Protein AF-A0A813K5H7-F1 (afdb_monomer_lite)

Sequence (173 aa):
MMQEFDLGEDEVRGIFEKYDASQDGFIDKLEYMHLMCPEGYKLPEKNRFGREVFGTILSTHVDRFANELKAEEHLFSQKLSSAQPTPMPSFMLPEVENDMWLAWNKLFESLDDDKDELISQDELRHSGLLSFELCDHLVSLIDPDNPQSFSRDAFLEALLHANNCQWKGFVIW

Structure (mmCIF, N/CA/C/O backbone):
data_AF-A0A813K5H7-F1
#
_entry.id   AF-A0A813K5H7-F1
#
loop_
_atom_site.group_PDB
_atom_site.id
_atom_site.type_symbol
_atom_site.label_atom_id
_atom_site.label_alt_id
_atom_site.label_comp_id
_atom_site.label_asym_id
_atom_site.label_entity_id
_atom_site.label_seq_id
_atom_site.pdbx_PDB_ins_code
_atom_site.Cartn_x
_atom_site.Cartn_y
_atom_site.Cartn_z
_atom_site.occupancy
_atom_site.B_iso_or_equiv
_atom_site.auth_seq_id
_atom_site.auth_comp_id
_atom_site.auth_asym_id
_atom_site.auth_atom_id
_atom_site.pdbx_PDB_model_num
ATOM 1 N N . MET A 1 1 ? -46.326 18.207 3.590 1.00 54.00 1 MET A N 1
ATOM 2 C CA . MET A 1 1 ? -45.868 18.984 4.757 1.00 54.00 1 MET A CA 1
ATOM 3 C C . MET A 1 1 ? -44.372 18.727 4.849 1.00 54.00 1 MET A C 1
ATOM 5 O O . MET A 1 1 ? -43.999 17.633 5.243 1.00 54.00 1 MET A O 1
ATOM 9 N N . MET A 1 2 ? -43.538 19.623 4.312 1.00 56.06 2 MET A N 1
ATOM 10 C CA . MET A 1 2 ? -42.088 19.550 4.525 1.00 56.06 2 MET A CA 1
ATOM 11 C C . MET A 1 2 ? -41.834 20.140 5.907 1.00 56.06 2 MET A C 1
ATOM 13 O O . MET A 1 2 ? -42.263 21.258 6.175 1.00 56.06 2 MET A O 1
ATOM 17 N N . GLN A 1 3 ? -41.261 19.342 6.796 1.00 62.56 3 GLN A N 1
ATOM 18 C CA . GLN A 1 3 ? -40.857 19.782 8.122 1.00 62.56 3 GLN A CA 1
ATOM 19 C C . GLN A 1 3 ? -39.568 20.590 7.926 1.00 62.56 3 GLN A C 1
ATOM 21 O O . GLN A 1 3 ? -38.583 20.032 7.443 1.00 62.56 3 GLN A O 1
ATOM 26 N N . GLU A 1 4 ? -39.595 21.898 8.190 1.00 65.25 4 GLU A N 1
ATOM 27 C CA . GLU A 1 4 ? -38.373 22.709 8.219 1.00 65.25 4 GLU A CA 1
ATOM 28 C C . GLU A 1 4 ? -37.480 22.174 9.341 1.00 65.25 4 GLU A C 1
ATOM 30 O O . GLU A 1 4 ? -37.864 22.158 10.511 1.00 65.25 4 GLU A O 1
ATOM 35 N N . PHE A 1 5 ? -36.322 21.647 8.951 1.00 69.06 5 PHE A N 1
ATOM 36 C CA . PHE A 1 5 ? -35.278 21.201 9.861 1.00 69.06 5 PHE A CA 1
ATOM 37 C C . PHE A 1 5 ? -34.471 22.443 10.254 1.00 69.06 5 PHE A C 1
ATOM 39 O O . PHE A 1 5 ? -33.550 22.837 9.544 1.00 69.06 5 PHE A O 1
ATOM 46 N N . ASP A 1 6 ? -34.878 23.104 11.336 1.00 79.56 6 ASP A N 1
ATOM 47 C CA . ASP A 1 6 ? -34.151 24.241 11.903 1.00 79.56 6 ASP A CA 1
ATOM 48 C C . ASP A 1 6 ? -33.063 23.695 12.841 1.00 79.56 6 ASP A C 1
ATOM 50 O O . ASP A 1 6 ? -33.325 23.351 13.995 1.00 79.56 6 ASP A O 1
ATOM 54 N N . LEU A 1 7 ? -31.862 23.489 12.296 1.00 77.31 7 LEU A N 1
ATOM 55 C CA . LEU A 1 7 ? -30.683 23.099 13.071 1.00 77.31 7 LEU A CA 1
ATOM 56 C C . LEU A 1 7 ? -30.110 24.351 13.737 1.00 77.31 7 LEU A C 1
ATOM 58 O O . LEU A 1 7 ? -29.853 25.349 13.065 1.00 77.31 7 LEU A O 1
ATOM 62 N N . GLY A 1 8 ? -29.889 24.300 15.051 1.00 88.88 8 GLY A N 1
ATOM 63 C CA . GLY A 1 8 ? -29.296 25.424 15.777 1.00 88.88 8 GLY A CA 1
ATOM 64 C C . GLY A 1 8 ? -27.880 25.734 15.278 1.00 88.88 8 GLY A C 1
ATOM 65 O O . GLY A 1 8 ? -27.131 24.824 14.923 1.00 88.88 8 GLY A O 1
ATOM 66 N N . GLU A 1 9 ? -27.481 27.011 15.291 1.00 87.69 9 GLU A N 1
ATOM 67 C CA . GLU A 1 9 ? -26.151 27.455 14.826 1.00 87.69 9 GLU A CA 1
ATOM 68 C C . GLU A 1 9 ? -24.993 26.682 15.486 1.00 87.69 9 GLU A C 1
ATOM 70 O O . GLU A 1 9 ? -23.984 26.387 14.844 1.00 87.69 9 GLU A O 1
ATOM 75 N N . ASP A 1 10 ? -25.157 26.294 16.752 1.00 88.88 10 ASP A N 1
ATOM 76 C CA . ASP A 1 10 ? -24.164 25.519 17.496 1.00 88.88 10 ASP A CA 1
ATOM 77 C C . ASP A 1 10 ? -24.011 24.076 16.974 1.00 88.88 10 ASP A C 1
ATOM 79 O O . ASP A 1 10 ? -22.898 23.549 16.958 1.00 88.88 10 ASP A O 1
ATOM 83 N N . GLU A 1 11 ? -25.092 23.442 16.503 1.00 87.94 11 GLU A N 1
ATOM 84 C CA . GLU A 1 11 ? -25.036 22.103 15.894 1.00 87.94 11 GLU A CA 1
ATOM 85 C C . GLU A 1 11 ? -24.374 22.149 14.522 1.00 87.94 11 GLU A C 1
ATOM 87 O O . GLU A 1 11 ? -23.531 21.304 14.215 1.00 87.94 11 GLU A O 1
ATOM 92 N N . VAL A 1 12 ? -24.707 23.159 13.713 1.00 87.00 12 VAL A N 1
ATOM 93 C CA . VAL A 1 12 ? -24.081 23.360 12.400 1.00 87.00 12 VAL A CA 1
ATOM 94 C C . VAL A 1 12 ? -22.577 23.558 12.562 1.00 87.00 12 VAL A C 1
ATOM 96 O O . VAL A 1 12 ? -21.800 22.922 11.850 1.00 87.00 12 VAL A O 1
ATOM 99 N N . ARG A 1 13 ? -22.153 24.366 13.543 1.00 90.06 13 ARG A N 1
ATOM 100 C CA . ARG A 1 13 ? -20.732 24.566 13.854 1.00 90.06 13 ARG A CA 1
ATOM 101 C C . ARG A 1 13 ? -20.057 23.275 14.320 1.00 90.06 13 ARG A C 1
ATOM 103 O O . ARG A 1 13 ? -18.980 22.962 13.829 1.00 90.06 13 ARG A O 1
ATOM 110 N N . GLY A 1 14 ? -20.698 22.496 15.193 1.00 90.31 14 GLY A N 1
ATOM 111 C CA . GLY A 1 14 ? -20.148 21.220 15.664 1.00 90.31 14 GLY A CA 1
ATOM 112 C C . GLY A 1 14 ? -20.001 20.167 14.559 1.00 90.31 14 GLY A C 1
ATOM 113 O O . GLY A 1 14 ? -19.053 19.384 14.572 1.00 90.31 14 GLY A O 1
ATOM 114 N N . ILE A 1 15 ? -20.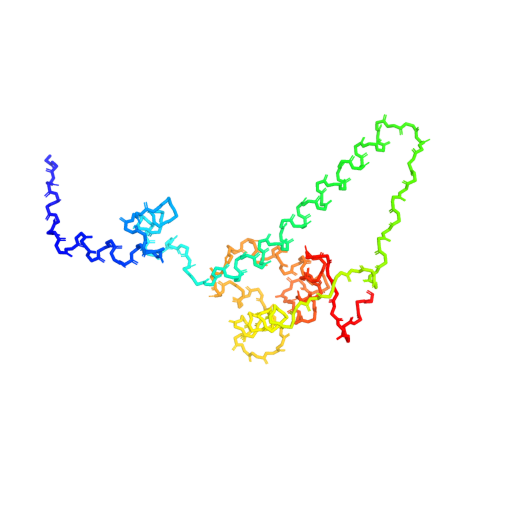909 20.153 13.577 1.00 87.50 15 ILE A N 1
ATOM 115 C CA . ILE A 1 15 ? -20.763 19.324 12.374 1.00 87.50 15 ILE A CA 1
ATOM 116 C C . ILE A 1 15 ? -19.578 19.828 11.546 1.00 87.50 15 ILE A C 1
ATOM 118 O O . ILE A 1 15 ? -18.733 19.031 11.156 1.00 87.50 15 ILE A O 1
ATOM 122 N N . PHE A 1 16 ? -19.478 21.134 11.315 1.00 90.44 16 PHE A N 1
ATOM 123 C CA . PHE A 1 16 ? -18.401 21.705 10.509 1.00 90.44 16 PHE A CA 1
ATOM 124 C C . PHE A 1 16 ? -17.015 21.402 11.096 1.00 90.44 16 PHE A C 1
ATOM 126 O O . PHE A 1 16 ? -16.171 20.839 10.410 1.00 90.44 16 PHE A O 1
ATOM 133 N N . GLU A 1 17 ? -16.820 21.654 12.394 1.00 90.38 17 GLU A N 1
ATOM 134 C CA . GLU A 1 17 ? -15.563 21.376 13.110 1.00 90.38 17 GLU A CA 1
ATOM 135 C C . GLU A 1 17 ? -15.177 19.891 13.098 1.00 90.38 17 GLU A C 1
ATOM 137 O O . GLU A 1 17 ? -14.000 19.549 13.198 1.00 90.38 17 GLU A O 1
ATOM 142 N N . LYS A 1 18 ? -16.163 18.994 12.998 1.00 87.69 18 LYS A N 1
ATOM 143 C CA . LYS A 1 18 ? -15.928 17.550 12.972 1.00 87.69 18 LYS A CA 1
ATOM 144 C C . LYS A 1 18 ? -15.467 17.046 11.605 1.00 87.69 18 LYS A C 1
ATOM 146 O O . LYS A 1 18 ? -14.735 16.062 11.566 1.00 87.69 18 LYS A O 1
ATOM 151 N N . TYR A 1 19 ? -15.947 17.645 10.517 1.00 86.25 19 TYR A N 1
ATOM 152 C CA . TYR A 1 19 ? -15.742 17.124 9.161 1.00 86.25 19 TYR A CA 1
ATOM 153 C C . TYR A 1 19 ? -14.795 17.968 8.300 1.00 86.25 19 TYR A C 1
ATOM 155 O O . TYR A 1 19 ? -14.342 17.454 7.283 1.00 86.25 19 TYR A O 1
ATOM 163 N N . ASP A 1 20 ? -14.459 19.197 8.706 1.00 88.50 20 ASP A N 1
ATOM 164 C CA . ASP A 1 20 ? -13.358 19.985 8.129 1.00 88.50 20 ASP A CA 1
ATOM 165 C C . ASP A 1 20 ? -12.012 19.430 8.632 1.00 88.50 20 ASP A C 1
ATOM 167 O O . ASP A 1 20 ? -11.396 19.922 9.583 1.00 88.50 20 ASP A O 1
ATOM 171 N N . ALA A 1 21 ? -11.590 18.321 8.025 1.00 83.31 21 ALA A N 1
ATOM 172 C CA . ALA A 1 21 ? -10.351 17.629 8.356 1.00 83.31 21 ALA A CA 1
ATOM 173 C C . ALA A 1 21 ? -9.122 18.452 7.948 1.00 83.31 21 ALA A C 1
ATOM 175 O O . ALA A 1 21 ? -8.055 18.312 8.553 1.00 83.31 21 ALA A O 1
ATOM 176 N N . SER A 1 22 ? -9.266 19.294 6.924 1.00 85.12 22 SER A N 1
ATOM 177 C CA . SER A 1 22 ? -8.214 20.188 6.445 1.00 85.12 22 SER A CA 1
ATOM 178 C C . SER A 1 22 ? -8.026 21.444 7.311 1.00 85.12 22 SER A C 1
ATOM 180 O O . SER A 1 22 ? -6.939 22.028 7.300 1.00 85.12 22 SER A O 1
ATOM 182 N N . GLN A 1 23 ? -9.037 21.804 8.108 1.00 89.44 23 GLN A N 1
ATOM 183 C CA . GLN A 1 23 ? -9.123 23.023 8.918 1.00 89.44 23 GLN A CA 1
ATOM 184 C C . GLN A 1 23 ? -9.014 24.311 8.089 1.00 89.44 23 GLN A C 1
ATOM 186 O O . GLN A 1 23 ? -8.478 25.319 8.564 1.00 89.44 23 GLN A O 1
ATOM 191 N N . ASP A 1 24 ? -9.486 24.287 6.843 1.00 92.06 24 ASP A N 1
ATOM 192 C CA . ASP A 1 24 ? -9.436 25.441 5.942 1.00 92.06 24 ASP A CA 1
ATOM 193 C C . ASP A 1 24 ? -10.688 26.335 6.029 1.00 92.06 24 ASP A C 1
ATOM 195 O O . ASP A 1 24 ? -10.724 27.423 5.441 1.00 92.06 24 ASP A O 1
ATOM 199 N N . GLY A 1 25 ? -11.681 25.929 6.828 1.00 92.19 25 GLY A N 1
ATOM 200 C CA . GLY A 1 25 ? -12.947 26.630 7.005 1.00 92.19 25 GLY A CA 1
ATOM 201 C C . GLY A 1 25 ? -13.970 26.339 5.906 1.00 92.19 25 GLY A C 1
ATOM 202 O O . GLY A 1 25 ? -15.012 27.001 5.861 1.00 92.19 25 GLY A O 1
ATOM 203 N N . PHE A 1 26 ? -13.710 25.366 5.036 1.00 93.12 26 PHE A N 1
ATOM 204 C CA . PHE A 1 26 ? -14.614 24.874 4.007 1.00 93.12 26 PHE A CA 1
ATOM 205 C C . PHE A 1 26 ? -14.789 23.355 4.140 1.00 93.12 26 PHE A C 1
ATOM 207 O O . PHE A 1 26 ? -14.002 22.674 4.774 1.00 93.12 26 PHE A O 1
ATOM 214 N N . ILE A 1 27 ? -15.880 22.828 3.573 1.00 89.75 27 ILE A N 1
ATOM 215 C CA . ILE A 1 27 ? -16.063 21.380 3.415 1.00 89.75 27 ILE A CA 1
ATOM 216 C C . ILE A 1 27 ? -15.812 21.069 1.947 1.00 89.75 27 ILE A C 1
ATOM 218 O O . ILE A 1 27 ? -16.602 21.459 1.075 1.00 89.75 27 ILE A O 1
ATOM 222 N N . ASP A 1 28 ? -14.709 20.388 1.665 1.00 89.81 28 ASP A N 1
ATOM 223 C CA . ASP A 1 28 ? -14.364 19.959 0.322 1.00 89.81 28 ASP A CA 1
ATOM 224 C C . ASP A 1 28 ? -15.242 18.783 -0.154 1.00 89.81 28 ASP A C 1
ATOM 226 O O . ASP A 1 28 ? -16.130 18.275 0.537 1.00 89.81 28 ASP A O 1
ATOM 230 N N . LYS A 1 29 ? -15.034 18.340 -1.398 1.00 85.06 29 LYS A N 1
ATOM 231 C CA . LYS A 1 29 ? -15.834 17.253 -1.983 1.00 85.06 29 LYS A CA 1
ATOM 232 C C . LYS A 1 29 ? -15.700 15.938 -1.201 1.00 85.06 29 LYS A C 1
ATOM 234 O O . LYS A 1 29 ? -16.672 15.188 -1.127 1.00 85.06 29 LYS A O 1
ATOM 239 N N . LEU A 1 30 ? -14.514 15.626 -0.688 1.00 79.25 30 LEU A N 1
ATOM 240 C CA . LEU A 1 30 ? -14.237 14.388 0.035 1.00 79.25 30 LEU A CA 1
ATOM 241 C C . LEU A 1 30 ? -14.866 14.436 1.433 1.00 79.25 30 LEU A C 1
ATOM 243 O O . LEU A 1 30 ? -15.559 13.498 1.829 1.00 79.25 30 LEU A O 1
ATOM 247 N N . GLU A 1 31 ? -14.697 15.554 2.132 1.00 87.00 31 GLU A N 1
ATOM 248 C CA . GLU A 1 31 ? -15.289 15.828 3.442 1.00 87.00 31 GLU A CA 1
ATOM 249 C C . GLU A 1 31 ? -16.820 15.817 3.365 1.00 87.00 31 GLU A C 1
ATOM 251 O O . GLU A 1 31 ? -17.488 15.194 4.191 1.00 87.00 31 GLU A O 1
ATOM 256 N N . TYR A 1 32 ? -17.393 16.387 2.300 1.00 87.94 32 TYR A N 1
ATOM 257 C CA . TYR A 1 32 ? -18.827 16.312 2.028 1.00 87.94 32 TYR A CA 1
ATOM 258 C C . TYR A 1 32 ? -19.296 14.870 1.808 1.00 87.94 32 TYR A C 1
ATOM 260 O O . TYR A 1 32 ? -20.348 14.470 2.311 1.00 87.94 32 TYR A O 1
ATOM 268 N N . MET A 1 33 ? -18.525 14.058 1.078 1.00 82.38 33 MET A N 1
ATOM 269 C CA . MET A 1 33 ? -18.859 12.644 0.906 1.00 82.38 33 MET A CA 1
ATOM 270 C C . MET A 1 33 ? -18.834 11.897 2.242 1.00 82.38 33 MET A C 1
ATOM 272 O O . MET A 1 33 ? -19.735 11.099 2.483 1.00 82.38 33 MET A O 1
ATOM 276 N N . HIS A 1 34 ? -17.883 12.179 3.134 1.00 81.50 34 HIS A N 1
ATOM 277 C CA . HIS A 1 34 ? -17.863 11.606 4.485 1.00 81.50 34 HIS A CA 1
ATOM 278 C C . HIS A 1 34 ? -19.022 12.091 5.362 1.00 81.50 34 HIS A C 1
ATOM 280 O O . HIS A 1 34 ? -19.592 11.291 6.109 1.00 81.50 34 HIS A O 1
ATOM 286 N N . LEU A 1 35 ? -19.401 13.365 5.245 1.00 87.06 35 LEU A N 1
ATOM 287 C CA . LEU A 1 35 ? -20.538 13.950 5.950 1.00 87.06 35 LEU A CA 1
ATOM 288 C C . LEU A 1 35 ? -21.858 13.279 5.545 1.00 87.06 35 LEU A C 1
ATOM 290 O O . LEU A 1 35 ? -22.683 12.963 6.401 1.00 87.06 35 LEU A O 1
ATOM 294 N N . MET A 1 36 ? -22.048 13.046 4.246 1.00 88.56 36 MET A N 1
ATOM 295 C CA . MET A 1 36 ? -23.289 12.495 3.693 1.00 88.56 36 MET A CA 1
ATOM 296 C C . MET A 1 36 ? -23.353 10.965 3.738 1.00 88.56 36 MET A C 1
ATOM 298 O O . MET A 1 36 ? -24.432 10.400 3.545 1.00 88.56 36 MET A O 1
ATOM 302 N N . CYS A 1 37 ? -22.230 10.278 3.974 1.00 82.69 37 CYS A N 1
ATOM 303 C CA . CYS A 1 37 ? -22.221 8.822 4.022 1.00 82.69 37 CYS A CA 1
ATOM 304 C C . CYS A 1 37 ? -22.777 8.322 5.368 1.00 82.69 37 CYS A C 1
ATOM 306 O O . CYS A 1 37 ? -22.249 8.691 6.423 1.00 82.69 37 CYS A O 1
ATOM 308 N N . PRO A 1 38 ? -23.811 7.459 5.378 1.00 82.81 38 PRO A N 1
ATOM 309 C CA . PRO A 1 38 ? -24.308 6.856 6.612 1.00 82.81 38 PRO A CA 1
ATOM 310 C C . PRO A 1 38 ? -23.204 6.064 7.325 1.00 82.81 38 PRO A C 1
ATOM 312 O O . PRO A 1 38 ? -22.310 5.535 6.672 1.00 82.81 38 PRO A O 1
ATOM 315 N N . GLU A 1 39 ? -23.279 5.919 8.652 1.00 71.38 39 GLU A N 1
ATOM 316 C CA . GLU A 1 39 ? -22.199 5.313 9.458 1.00 71.38 39 GLU A CA 1
ATOM 317 C C . GLU A 1 39 ? -21.775 3.900 9.012 1.00 71.38 39 GLU A C 1
ATOM 319 O O . GLU A 1 39 ? -20.617 3.545 9.184 1.00 71.38 39 GLU A O 1
ATOM 324 N N . GLY A 1 40 ? -22.658 3.126 8.369 1.00 66.25 40 GLY A N 1
ATOM 325 C CA . GLY A 1 40 ? -22.329 1.807 7.803 1.00 66.25 40 GLY A CA 1
ATOM 326 C C . GLY A 1 40 ? -21.669 1.818 6.416 1.00 66.25 40 GLY A C 1
ATOM 327 O O . GLY A 1 40 ? -21.280 0.765 5.926 1.00 66.25 40 GLY A O 1
ATOM 328 N N . TYR A 1 41 ? -21.565 2.983 5.775 1.00 70.38 41 TYR A N 1
ATOM 329 C CA . TYR A 1 41 ? -20.984 3.168 4.438 1.00 70.38 41 TYR A CA 1
ATOM 330 C C . TYR A 1 41 ? -19.825 4.170 4.437 1.00 70.38 41 TYR A C 1
ATOM 332 O O . TYR A 1 41 ? -19.235 4.436 3.387 1.00 70.38 41 TYR A O 1
ATOM 340 N N . LYS A 1 42 ? -19.500 4.761 5.594 1.00 68.31 42 LYS A N 1
ATOM 341 C CA . LYS A 1 42 ? -18.363 5.670 5.714 1.00 68.31 42 LYS A CA 1
ATOM 342 C C . LYS A 1 42 ? -17.088 4.926 5.359 1.00 68.31 42 LYS A C 1
ATOM 344 O O . LYS A 1 42 ? -16.769 3.894 5.945 1.00 68.31 42 LYS A O 1
ATOM 349 N N . LEU A 1 43 ? -16.351 5.490 4.408 1.00 65.12 43 LEU A N 1
ATOM 350 C CA . LEU A 1 43 ? -14.989 5.064 4.152 1.00 65.12 43 LEU A CA 1
ATOM 351 C C . LEU A 1 43 ? -14.189 5.306 5.441 1.00 65.12 43 LEU A C 1
ATOM 353 O O . LEU A 1 43 ? -14.268 6.405 5.991 1.00 65.12 43 LEU A O 1
ATOM 357 N N . PRO A 1 44 ? -13.438 4.318 5.948 1.00 65.31 44 PRO A N 1
ATOM 358 C CA . PRO A 1 44 ? -12.662 4.499 7.166 1.00 65.31 44 PRO A CA 1
ATOM 359 C C . PRO A 1 44 ? -11.688 5.668 6.986 1.00 65.31 44 PRO A C 1
ATOM 361 O O . PRO A 1 44 ? -10.863 5.644 6.078 1.00 65.31 44 PRO A O 1
ATOM 364 N N . GLU A 1 45 ? -11.762 6.689 7.845 1.00 65.56 45 GLU A N 1
ATOM 365 C CA . GLU A 1 45 ? -10.842 7.850 7.849 1.00 65.56 45 GLU A CA 1
ATOM 366 C C . GLU A 1 45 ? -9.383 7.465 8.147 1.00 65.56 45 GLU A C 1
ATOM 368 O O . GLU A 1 45 ? -8.477 8.298 8.173 1.00 65.56 45 GLU A O 1
ATOM 373 N N . LYS A 1 46 ? -9.138 6.186 8.416 1.00 61.81 46 LYS A N 1
ATOM 374 C CA . LYS A 1 46 ? -7.890 5.713 8.974 1.00 61.81 46 LYS A CA 1
ATOM 375 C C . LYS A 1 46 ? -6.856 5.556 7.866 1.00 61.81 46 LYS A C 1
ATOM 377 O O . LYS A 1 46 ? -7.008 4.762 6.949 1.00 61.81 46 LYS A O 1
ATOM 382 N N . ASN A 1 47 ? -5.782 6.324 8.026 1.00 75.12 47 ASN A N 1
ATOM 383 C CA . ASN A 1 47 ? -4.495 6.174 7.361 1.00 75.12 47 ASN A CA 1
ATOM 384 C C . ASN A 1 47 ? -4.457 6.572 5.870 1.00 75.12 47 ASN A C 1
ATOM 386 O O . ASN A 1 47 ? -4.294 5.740 4.975 1.00 75.12 47 ASN A O 1
ATOM 390 N N . ARG A 1 48 ? -4.520 7.891 5.617 1.00 84.81 48 ARG A N 1
ATOM 391 C CA . ARG A 1 48 ? -4.220 8.500 4.306 1.00 84.81 48 ARG A CA 1
ATOM 392 C C . ARG A 1 48 ? -2.921 7.953 3.705 1.00 84.81 48 ARG A C 1
ATOM 394 O O . ARG A 1 48 ? -2.906 7.604 2.532 1.00 84.81 48 ARG A O 1
ATOM 401 N N . PHE A 1 49 ? -1.875 7.830 4.522 1.00 90.88 49 PHE A N 1
ATOM 402 C CA . PHE A 1 49 ? -0.589 7.286 4.092 1.00 90.88 49 PHE A CA 1
ATOM 403 C C . PHE A 1 49 ? -0.720 5.840 3.598 1.00 90.88 49 PHE A C 1
ATOM 405 O O . PHE A 1 49 ? -0.281 5.536 2.497 1.00 90.88 49 PHE A O 1
ATOM 412 N N . GLY A 1 50 ? -1.409 4.971 4.343 1.00 91.75 50 GLY A N 1
ATOM 413 C CA . GLY A 1 50 ? -1.692 3.599 3.909 1.00 91.75 50 GLY A CA 1
ATOM 414 C C . GLY A 1 50 ? -2.384 3.539 2.545 1.00 91.75 50 GLY A C 1
ATOM 415 O O . GLY A 1 50 ? -1.977 2.774 1.673 1.00 91.75 50 GLY A O 1
ATOM 416 N N . ARG A 1 51 ? -3.375 4.406 2.310 1.00 89.94 51 ARG A N 1
ATOM 417 C CA . ARG A 1 51 ? -4.050 4.495 1.004 1.00 89.94 51 ARG A CA 1
ATOM 418 C C . ARG A 1 51 ? -3.139 4.986 -0.114 1.00 89.94 51 ARG A C 1
ATOM 420 O O . ARG A 1 51 ? -3.236 4.476 -1.223 1.00 89.94 51 ARG A O 1
ATOM 427 N N . GLU A 1 52 ? -2.274 5.958 0.155 1.00 92.00 52 GLU A N 1
ATOM 428 C CA . GLU A 1 52 ? -1.295 6.447 -0.823 1.00 92.00 52 GLU A CA 1
ATOM 429 C C . GLU A 1 52 ? -0.289 5.345 -1.192 1.00 92.00 52 GLU A C 1
ATOM 431 O O . GLU A 1 52 ? -0.014 5.126 -2.373 1.00 92.00 52 GLU A O 1
ATOM 436 N N . VAL A 1 53 ? 0.189 4.588 -0.201 1.00 94.75 53 VAL A N 1
ATOM 437 C CA . VAL A 1 53 ? 1.104 3.452 -0.379 1.00 94.75 53 VAL A CA 1
ATOM 438 C C . VAL A 1 53 ? 0.474 2.369 -1.262 1.00 94.75 53 VAL A C 1
ATOM 440 O O . VAL A 1 53 ? 1.027 2.031 -2.310 1.00 94.75 53 VAL A O 1
ATOM 443 N N . PHE A 1 54 ? -0.719 1.877 -0.914 1.00 94.81 54 PHE A N 1
ATOM 444 C CA . PHE A 1 54 ? -1.411 0.869 -1.727 1.00 94.81 54 PHE A CA 1
ATOM 445 C C . PHE A 1 54 ? -1.861 1.409 -3.086 1.00 94.81 54 PHE A C 1
ATOM 447 O O . PHE A 1 54 ? -1.788 0.703 -4.092 1.00 94.81 54 PHE A O 1
ATOM 454 N N . GLY A 1 55 ? -2.271 2.676 -3.146 1.00 93.81 55 GLY A N 1
ATOM 455 C CA . GLY A 1 55 ? -2.614 3.356 -4.390 1.00 93.81 55 GLY A CA 1
ATOM 456 C C . GLY A 1 55 ? -1.435 3.424 -5.359 1.00 93.81 55 GLY A C 1
ATOM 457 O O . GLY A 1 55 ? -1.630 3.255 -6.562 1.00 93.81 55 GLY A O 1
ATOM 458 N N . THR A 1 56 ? -0.216 3.599 -4.845 1.00 95.12 56 THR A N 1
ATOM 459 C CA . THR A 1 56 ? 1.012 3.609 -5.652 1.00 95.12 56 THR A CA 1
ATOM 460 C C . THR A 1 56 ? 1.282 2.229 -6.248 1.00 95.12 56 THR A C 1
ATOM 462 O O . THR A 1 56 ? 1.489 2.126 -7.454 1.00 95.12 56 THR A O 1
ATOM 465 N N . ILE A 1 57 ? 1.180 1.157 -5.450 1.00 94.88 57 ILE A N 1
ATOM 466 C CA . ILE A 1 57 ? 1.322 -0.228 -5.940 1.00 94.88 57 ILE A CA 1
ATOM 467 C C . ILE A 1 57 ? 0.303 -0.520 -7.051 1.00 94.88 57 ILE A C 1
ATOM 469 O O . ILE A 1 57 ? 0.672 -0.975 -8.136 1.00 94.88 57 ILE A O 1
ATOM 473 N N . LEU A 1 58 ? -0.977 -0.225 -6.803 1.00 94.38 58 LEU A N 1
ATOM 474 C CA . LEU A 1 58 ? -2.053 -0.493 -7.758 1.00 94.38 58 LEU A CA 1
ATOM 475 C C . LEU A 1 58 ? -1.893 0.317 -9.048 1.00 94.38 58 LEU A C 1
ATOM 477 O O . LEU A 1 58 ? -2.063 -0.232 -10.134 1.00 94.38 58 LEU A O 1
ATOM 481 N N . SER A 1 59 ? -1.539 1.600 -8.946 1.00 93.50 59 SER A N 1
ATOM 482 C CA . SER A 1 59 ? -1.349 2.463 -10.119 1.00 93.50 59 SER A CA 1
ATOM 483 C C . SER A 1 59 ? -0.193 1.966 -10.981 1.00 93.50 59 SER A C 1
ATOM 485 O O . SER A 1 59 ? -0.365 1.792 -12.185 1.00 93.50 59 SER A O 1
ATOM 487 N N . THR A 1 60 ? 0.943 1.627 -10.363 1.00 93.69 60 THR A N 1
ATOM 488 C CA . THR A 1 60 ? 2.090 1.064 -11.086 1.00 93.69 60 THR A CA 1
ATOM 489 C C . THR A 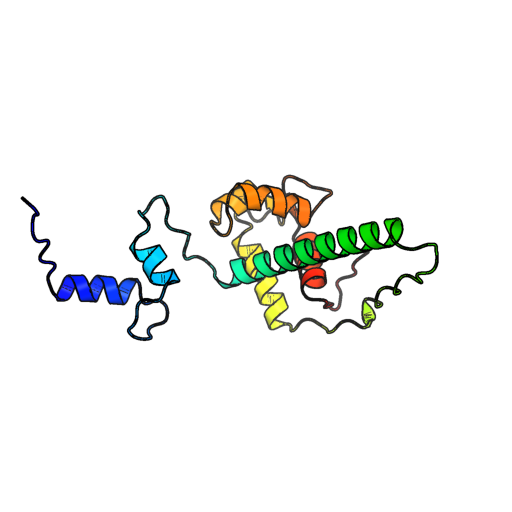1 60 ? 1.736 -0.265 -11.755 1.00 93.69 60 THR A C 1
ATOM 491 O O . THR A 1 60 ? 2.155 -0.517 -12.887 1.00 93.69 60 THR A O 1
ATOM 494 N N . HIS A 1 61 ? 0.925 -1.106 -11.109 1.00 92.00 61 HIS A N 1
ATOM 495 C CA . HIS A 1 61 ? 0.466 -2.353 -11.716 1.00 92.00 61 HIS A CA 1
ATOM 496 C C . HIS A 1 61 ? -0.444 -2.125 -12.930 1.00 92.00 61 HIS A C 1
ATOM 498 O O . HIS A 1 61 ? -0.253 -2.752 -13.974 1.00 92.00 61 HIS A O 1
ATOM 504 N N . VAL A 1 62 ? -1.409 -1.210 -12.816 1.00 92.44 62 VAL A N 1
ATOM 505 C CA . VAL A 1 62 ? -2.308 -0.838 -13.918 1.00 92.44 62 VAL A CA 1
ATOM 506 C C . VAL A 1 62 ? -1.517 -0.261 -15.090 1.00 92.44 62 VAL A C 1
ATOM 508 O O . VAL A 1 62 ? -1.758 -0.651 -16.233 1.00 92.44 62 VAL A O 1
ATOM 511 N N . ASP A 1 63 ? -0.542 0.606 -14.821 1.00 91.56 63 ASP A N 1
ATOM 512 C CA . ASP A 1 63 ? 0.325 1.177 -15.851 1.00 91.56 63 ASP A CA 1
ATOM 513 C C . ASP A 1 63 ? 1.163 0.101 -16.548 1.00 91.56 63 ASP A C 1
ATOM 515 O O . ASP A 1 63 ? 1.274 0.103 -17.777 1.00 91.56 63 ASP A O 1
ATOM 519 N N . ARG A 1 64 ? 1.715 -0.858 -15.791 1.00 89.06 64 ARG A N 1
ATOM 520 C CA . ARG A 1 64 ? 2.449 -2.001 -16.351 1.00 89.06 64 ARG A CA 1
ATOM 521 C C . ARG A 1 64 ? 1.559 -2.815 -17.285 1.00 89.06 64 ARG A C 1
ATOM 523 O O . ARG A 1 64 ? 1.921 -3.007 -18.443 1.00 89.06 64 ARG A O 1
ATOM 530 N N . PHE A 1 65 ? 0.376 -3.208 -16.821 1.00 89.56 65 PHE A N 1
ATOM 531 C CA . PHE A 1 65 ? -0.565 -3.999 -17.611 1.00 89.56 65 PHE A CA 1
ATOM 532 C C . PHE A 1 65 ? -1.036 -3.253 -18.870 1.00 89.56 65 PHE A C 1
ATOM 534 O O . PHE A 1 65 ? -1.095 -3.814 -19.964 1.00 89.56 65 PHE A O 1
ATOM 541 N N . ALA A 1 66 ? -1.309 -1.951 -18.752 1.00 90.69 66 ALA A N 1
ATOM 542 C CA . ALA A 1 66 ? -1.666 -1.112 -19.890 1.00 90.69 66 ALA A CA 1
ATOM 543 C C . ALA A 1 66 ? -0.529 -1.014 -20.921 1.00 90.69 66 ALA A C 1
ATOM 545 O O . ALA A 1 66 ? -0.787 -0.967 -22.125 1.00 90.69 66 ALA A O 1
ATOM 546 N N . ASN A 1 67 ? 0.727 -0.973 -20.472 1.00 88.38 67 ASN A N 1
ATOM 547 C CA . ASN A 1 67 ? 1.892 -0.946 -21.355 1.00 88.38 67 ASN A CA 1
ATOM 548 C C . ASN A 1 67 ? 2.148 -2.301 -22.028 1.00 88.38 67 ASN A C 1
ATOM 550 O O . ASN A 1 67 ? 2.501 -2.320 -23.206 1.00 88.38 67 ASN A O 1
ATOM 554 N N . GLU A 1 68 ? 1.928 -3.413 -21.326 1.00 88.50 68 GLU A N 1
ATOM 555 C CA . GLU A 1 68 ? 2.002 -4.769 -21.887 1.00 88.50 68 GLU A CA 1
ATOM 556 C C . GLU A 1 68 ? 0.981 -4.962 -23.012 1.00 88.50 68 GLU A C 1
ATOM 558 O O . GLU A 1 68 ? 1.358 -5.333 -24.123 1.00 88.50 68 GLU A O 1
ATOM 563 N N . LEU A 1 69 ? -0.283 -4.592 -22.781 1.00 88.88 69 LEU A N 1
ATOM 564 C CA . LEU A 1 69 ? -1.327 -4.653 -23.809 1.00 88.88 69 LEU A CA 1
ATOM 565 C C . LEU A 1 69 ? -0.977 -3.813 -25.043 1.00 88.88 69 LEU A C 1
ATOM 567 O O . LEU A 1 69 ? -1.095 -4.286 -26.173 1.00 88.88 69 LEU A O 1
ATOM 571 N N . LYS A 1 70 ? -0.482 -2.583 -24.848 1.00 89.44 70 LYS A N 1
ATOM 572 C CA . LYS A 1 70 ? -0.016 -1.739 -25.961 1.00 89.44 70 LYS A CA 1
ATOM 573 C C . LYS A 1 70 ? 1.133 -2.395 -26.724 1.00 89.44 70 LYS A C 1
ATOM 575 O O . LYS A 1 70 ? 1.177 -2.322 -27.952 1.00 89.44 70 LYS A O 1
ATOM 580 N N . ALA A 1 71 ? 2.076 -3.025 -26.023 1.00 84.44 71 ALA A N 1
ATOM 581 C CA . ALA A 1 71 ? 3.190 -3.719 -26.657 1.00 84.44 71 ALA A CA 1
ATOM 582 C C . ALA A 1 71 ? 2.704 -4.906 -27.505 1.00 84.44 71 ALA A C 1
ATOM 584 O O . ALA A 1 71 ? 3.171 -5.072 -28.634 1.00 84.44 71 ALA A O 1
ATOM 585 N N . GLU A 1 72 ? 1.733 -5.681 -27.017 1.00 85.50 72 GLU A N 1
ATOM 586 C CA . GLU A 1 72 ? 1.098 -6.757 -27.785 1.00 85.50 72 GLU A CA 1
ATOM 587 C C . GLU A 1 72 ? 0.374 -6.231 -29.030 1.00 85.50 72 GLU A C 1
ATOM 589 O O . GLU A 1 72 ? 0.602 -6.734 -30.132 1.00 85.50 72 GLU A O 1
ATOM 594 N N . GLU A 1 73 ? -0.425 -5.168 -28.911 1.00 85.62 73 GLU A N 1
ATOM 595 C CA . GLU A 1 73 ? -1.095 -4.532 -30.056 1.00 85.62 73 GLU A CA 1
ATOM 596 C C . GLU A 1 73 ? -0.098 -4.078 -31.137 1.00 85.62 73 GLU A C 1
ATOM 598 O O . GLU A 1 73 ? -0.341 -4.236 -32.343 1.00 85.62 73 GLU A O 1
ATOM 603 N N . HIS A 1 74 ? 1.061 -3.558 -30.720 1.00 78.81 74 HIS A N 1
ATOM 604 C CA . HIS A 1 74 ? 2.143 -3.187 -31.626 1.00 78.81 74 HIS A CA 1
ATOM 605 C C . HIS A 1 74 ? 2.776 -4.399 -32.325 1.00 78.81 74 HIS A C 1
ATOM 607 O O . HIS A 1 74 ? 3.074 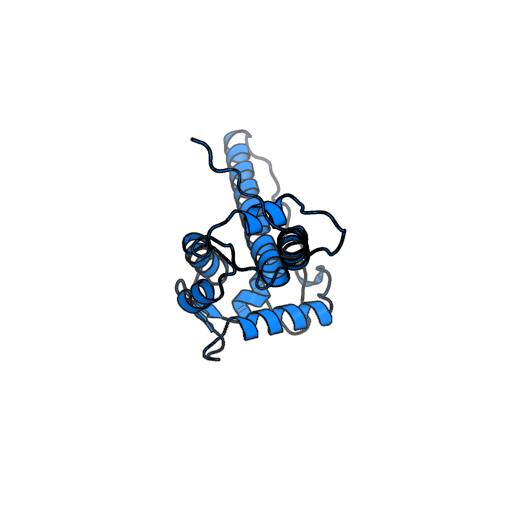-4.305 -33.519 1.00 78.81 74 HIS A O 1
ATOM 613 N N . LEU A 1 75 ? 2.925 -5.542 -31.643 1.00 79.62 75 LEU A N 1
ATOM 614 C CA . LEU A 1 75 ? 3.407 -6.791 -32.253 1.00 79.62 75 LEU A CA 1
ATOM 615 C C . LEU A 1 75 ? 2.452 -7.309 -33.336 1.00 79.62 75 LEU A C 1
ATOM 617 O O . LEU A 1 75 ? 2.906 -7.800 -34.370 1.00 79.62 75 LEU A O 1
ATOM 621 N N . PHE A 1 76 ? 1.140 -7.154 -33.141 1.00 80.12 76 PHE A N 1
ATOM 622 C CA . PHE A 1 76 ? 0.144 -7.512 -34.155 1.00 80.12 76 PHE A CA 1
ATOM 623 C C . PHE A 1 76 ? 0.097 -6.521 -35.329 1.00 80.12 76 PHE A C 1
ATOM 625 O O . PHE A 1 76 ? -0.239 -6.913 -36.449 1.00 80.12 76 PHE A O 1
ATOM 632 N N . SER A 1 77 ? 0.465 -5.256 -35.106 1.00 78.56 77 SER A N 1
ATOM 633 C CA . SER A 1 77 ? 0.366 -4.186 -36.110 1.00 78.56 77 SER A CA 1
ATOM 634 C C . SER A 1 77 ? 1.641 -3.962 -36.938 1.00 78.56 77 SER A C 1
ATOM 636 O O . SER A 1 77 ? 1.559 -3.429 -38.048 1.00 78.56 77 SER A O 1
ATOM 638 N N . GLN A 1 78 ? 2.824 -4.354 -36.451 1.00 65.31 78 GLN A N 1
ATOM 639 C CA . GLN A 1 78 ? 4.109 -4.045 -37.093 1.00 65.31 78 GLN A CA 1
ATOM 640 C C . GLN A 1 78 ? 4.935 -5.300 -37.418 1.00 65.31 78 GLN A C 1
ATOM 642 O O . GLN A 1 78 ? 5.305 -6.086 -36.552 1.00 65.31 78 GLN A O 1
ATOM 647 N N . LYS A 1 79 ? 5.303 -5.458 -38.700 1.00 61.88 79 LYS A N 1
ATOM 648 C CA . LYS A 1 79 ? 6.286 -6.456 -39.149 1.00 61.88 79 LYS A CA 1
ATOM 649 C C . LYS A 1 79 ? 7.660 -6.155 -38.532 1.00 61.88 79 LYS A C 1
ATOM 651 O O . LYS A 1 79 ? 8.341 -5.249 -38.998 1.00 61.88 79 LYS A O 1
ATOM 656 N N . LEU A 1 80 ? 8.040 -6.953 -37.531 1.00 59.38 80 LEU A N 1
ATOM 657 C CA . LEU A 1 80 ? 9.407 -7.313 -37.118 1.00 59.38 80 LEU A CA 1
ATOM 658 C C . LEU A 1 80 ? 10.456 -6.196 -37.235 1.00 59.38 80 LEU A C 1
ATOM 660 O O . LEU A 1 80 ? 11.231 -6.176 -38.187 1.00 59.38 80 LEU A O 1
ATOM 664 N N . SER A 1 81 ? 10.532 -5.332 -36.223 1.00 62.75 81 SER A N 1
ATOM 665 C CA . SER A 1 81 ? 11.812 -4.890 -35.651 1.00 62.75 81 SER A CA 1
ATOM 666 C C . SER A 1 81 ? 11.545 -4.003 -34.434 1.00 62.75 81 SER A C 1
ATOM 668 O O . SER A 1 81 ? 11.364 -2.797 -34.575 1.00 62.75 81 SER A O 1
ATOM 670 N N . SER A 1 82 ? 11.564 -4.569 -33.230 1.00 56.91 82 SER A N 1
ATOM 671 C CA . SER A 1 82 ? 11.692 -3.772 -32.009 1.00 56.91 82 SER A CA 1
ATOM 672 C C . SER A 1 82 ? 12.700 -4.428 -31.073 1.00 56.91 82 SER A C 1
ATOM 674 O O . SER A 1 82 ? 12.507 -5.531 -30.567 1.00 56.91 82 SER A O 1
ATOM 676 N N . ALA A 1 83 ? 13.824 -3.738 -30.883 1.00 64.62 83 ALA A N 1
ATOM 677 C CA . ALA A 1 83 ? 14.715 -4.005 -29.770 1.00 64.62 83 ALA A CA 1
ATOM 678 C C . ALA A 1 83 ? 13.949 -3.652 -28.491 1.00 64.62 83 ALA A C 1
ATOM 680 O O . ALA A 1 83 ? 13.528 -2.507 -28.319 1.00 64.62 83 ALA A O 1
ATOM 681 N N . GLN A 1 84 ? 13.718 -4.644 -27.634 1.00 64.81 84 GLN A N 1
ATOM 682 C CA . GLN A 1 84 ? 13.135 -4.416 -26.318 1.00 64.81 84 GLN A CA 1
ATOM 683 C C . GLN A 1 84 ? 14.096 -3.525 -25.512 1.00 64.81 84 GLN A C 1
ATOM 685 O O . GLN A 1 84 ? 15.302 -3.803 -25.505 1.00 64.81 84 GLN A O 1
ATOM 690 N N . PRO A 1 85 ? 13.615 -2.446 -24.869 1.00 69.94 85 PRO A N 1
ATOM 691 C CA . PRO A 1 85 ? 14.445 -1.665 -23.966 1.00 69.94 85 PRO A CA 1
ATOM 692 C C . PRO A 1 85 ? 14.966 -2.587 -22.862 1.00 69.94 85 PRO A C 1
ATOM 694 O O . PRO A 1 85 ? 14.197 -3.278 -22.198 1.00 69.94 85 PRO A O 1
ATOM 697 N N . THR A 1 86 ? 16.286 -2.635 -22.695 1.00 78.31 86 THR A N 1
ATOM 698 C CA . THR A 1 86 ? 16.898 -3.399 -21.608 1.00 78.31 86 THR A CA 1
ATOM 699 C C . THR A 1 86 ? 16.480 -2.779 -20.274 1.00 78.31 86 THR A C 1
ATOM 701 O O . THR A 1 86 ? 16.619 -1.558 -20.135 1.00 78.31 86 THR A O 1
ATOM 704 N N . PRO A 1 87 ? 15.995 -3.573 -19.304 1.00 79.75 87 PRO A N 1
ATOM 705 C CA . PRO A 1 87 ? 15.599 -3.053 -18.001 1.00 79.75 87 PRO A CA 1
ATOM 706 C C . PRO A 1 87 ? 16.777 -2.340 -17.330 1.00 79.75 87 PRO A C 1
ATOM 708 O O . PRO A 1 87 ? 17.930 -2.766 -17.455 1.00 79.75 87 PRO A O 1
ATOM 711 N N . MET A 1 88 ? 16.488 -1.232 -16.643 1.00 82.06 88 MET A N 1
ATOM 712 C CA . MET A 1 88 ? 17.504 -0.509 -15.883 1.00 82.06 88 MET A CA 1
ATOM 713 C C . MET A 1 88 ? 18.022 -1.426 -14.764 1.00 82.06 88 MET A C 1
ATOM 715 O O . MET A 1 88 ? 17.210 -1.973 -14.017 1.00 82.06 88 MET A O 1
ATOM 719 N N . PRO A 1 89 ? 19.346 -1.621 -14.632 1.00 86.44 89 PRO A N 1
ATOM 720 C CA . PRO A 1 89 ? 19.887 -2.427 -13.547 1.00 86.44 89 PRO A CA 1
ATOM 721 C C . PRO A 1 89 ? 19.501 -1.853 -12.179 1.00 86.44 89 PRO A C 1
ATOM 723 O O . PRO A 1 89 ? 19.596 -0.644 -11.971 1.00 86.44 89 PRO A O 1
ATOM 726 N N . SER A 1 90 ? 19.129 -2.718 -11.234 1.00 81.56 90 SER A N 1
ATOM 727 C CA . SER A 1 90 ? 18.633 -2.329 -9.902 1.00 81.56 90 SER A CA 1
ATOM 728 C C . SER A 1 90 ? 19.587 -1.411 -9.129 1.00 81.56 90 SER A C 1
ATOM 730 O O . SER A 1 90 ? 19.144 -0.474 -8.471 1.00 81.56 90 SER A O 1
ATOM 732 N N . PHE A 1 91 ? 20.902 -1.591 -9.282 1.00 86.12 91 PHE A N 1
ATOM 733 C CA . PHE A 1 91 ? 21.910 -0.752 -8.624 1.00 86.12 91 PHE A CA 1
ATOM 734 C C . PHE A 1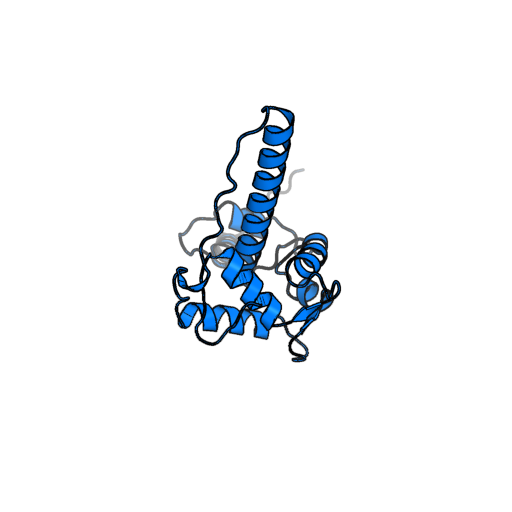 91 ? 21.904 0.718 -9.078 1.00 86.12 91 PHE A C 1
ATOM 736 O O . PHE A 1 91 ? 22.519 1.555 -8.416 1.00 86.12 91 PHE A O 1
ATOM 743 N N . MET A 1 92 ? 21.256 1.040 -10.204 1.00 90.88 92 MET A N 1
ATOM 744 C CA . MET A 1 92 ? 21.122 2.413 -10.704 1.00 90.88 92 MET A CA 1
ATOM 745 C C . MET A 1 92 ? 19.907 3.149 -10.131 1.00 90.88 92 MET A C 1
ATOM 747 O O . MET A 1 92 ? 19.773 4.350 -10.367 1.00 90.88 92 MET A O 1
ATOM 751 N N . LEU A 1 93 ? 19.026 2.457 -9.404 1.00 92.44 93 LEU A N 1
ATOM 752 C CA . LEU A 1 93 ? 17.835 3.068 -8.827 1.00 92.44 93 LEU A CA 1
ATOM 753 C C . LEU A 1 93 ? 18.206 4.002 -7.658 1.00 92.44 93 LEU A C 1
ATOM 755 O O . LEU A 1 93 ? 19.194 3.760 -6.959 1.00 92.44 93 LEU A O 1
ATOM 759 N N . PRO A 1 94 ? 17.448 5.082 -7.416 1.00 95.38 94 PRO A N 1
ATOM 760 C CA . PRO A 1 94 ? 17.619 5.903 -6.222 1.00 95.38 94 PRO A CA 1
ATOM 761 C C . PRO A 1 94 ? 17.415 5.081 -4.944 1.00 95.38 94 PRO A C 1
ATOM 763 O O . PRO A 1 94 ? 16.596 4.164 -4.895 1.00 95.38 94 PRO A O 1
ATOM 766 N N . GLU A 1 95 ? 18.163 5.415 -3.896 1.00 95.38 95 GLU A N 1
ATOM 767 C CA . GLU A 1 95 ? 17.994 4.805 -2.577 1.00 95.38 95 GLU A CA 1
ATOM 768 C C . GLU A 1 95 ? 16.784 5.418 -1.862 1.00 95.38 95 GLU A C 1
ATOM 770 O O . GLU A 1 95 ? 16.585 6.634 -1.910 1.00 95.38 95 GLU A O 1
ATOM 775 N N . VAL A 1 96 ? 15.979 4.585 -1.202 1.00 96.12 96 VAL A N 1
ATOM 776 C CA . VAL A 1 96 ? 14.857 5.050 -0.375 1.00 96.12 96 VAL A CA 1
ATOM 777 C C . VAL A 1 96 ? 15.377 5.820 0.834 1.00 96.12 96 VAL A C 1
ATOM 779 O O . VAL A 1 96 ? 16.308 5.389 1.512 1.00 96.12 96 VAL A O 1
ATOM 782 N N . GLU A 1 97 ? 14.750 6.956 1.137 1.00 96.56 97 GLU A N 1
ATOM 783 C CA . GLU A 1 97 ? 15.040 7.695 2.363 1.00 96.56 97 GLU A CA 1
ATOM 784 C C . GLU A 1 97 ? 14.676 6.863 3.600 1.00 96.56 97 GLU A C 1
ATOM 786 O O . GLU A 1 97 ? 13.609 6.253 3.668 1.00 96.56 97 GLU A O 1
ATOM 791 N N . ASN A 1 98 ? 15.539 6.876 4.618 1.00 95.69 98 ASN A N 1
ATOM 792 C CA . ASN A 1 98 ? 15.346 6.075 5.830 1.00 95.69 98 ASN A CA 1
ATOM 793 C C . ASN A 1 98 ? 13.997 6.344 6.522 1.00 95.69 98 ASN A C 1
ATOM 795 O O . ASN A 1 98 ? 13.363 5.419 7.021 1.00 95.69 98 ASN A O 1
ATOM 799 N N . ASP A 1 99 ? 13.529 7.592 6.515 1.00 96.56 99 ASP A N 1
ATOM 800 C CA . ASP A 1 99 ? 12.247 7.955 7.124 1.00 96.56 99 ASP A CA 1
ATOM 801 C C . ASP A 1 99 ? 11.062 7.323 6.381 1.00 96.56 99 ASP A C 1
ATOM 803 O O . ASP A 1 99 ? 10.122 6.841 7.015 1.00 96.56 99 ASP A O 1
ATOM 807 N N . MET A 1 100 ? 11.138 7.248 5.048 1.00 96.25 100 MET A N 1
ATOM 808 C CA . MET A 1 100 ? 10.140 6.571 4.219 1.00 96.25 100 MET A CA 1
ATOM 809 C C . MET A 1 100 ? 10.162 5.059 4.458 1.00 96.25 100 MET A C 1
ATOM 811 O O . MET A 1 100 ? 9.113 4.450 4.657 1.00 96.25 100 MET A O 1
ATOM 815 N N . TRP A 1 101 ? 11.354 4.459 4.526 1.00 96.38 101 TRP A N 1
ATOM 816 C CA . TRP A 1 101 ? 11.513 3.036 4.836 1.00 96.38 101 TRP A CA 1
ATOM 817 C C . TRP A 1 101 ? 10.916 2.672 6.203 1.00 96.38 101 TRP A C 1
ATOM 819 O O . TRP A 1 101 ? 10.179 1.692 6.341 1.00 96.38 101 TRP A O 1
ATOM 829 N N . LEU A 1 102 ? 11.178 3.494 7.223 1.00 96.75 102 LEU A N 1
ATOM 830 C CA . LEU A 1 102 ? 10.586 3.338 8.551 1.00 96.75 102 LEU A CA 1
ATOM 831 C C . LEU A 1 102 ? 9.066 3.525 8.526 1.00 96.75 102 LEU A C 1
ATOM 833 O O . LEU A 1 102 ? 8.363 2.833 9.261 1.00 96.75 102 LEU A O 1
ATOM 837 N N . ALA A 1 103 ? 8.545 4.435 7.702 1.00 96.75 103 ALA A N 1
ATOM 838 C CA . ALA A 1 103 ? 7.107 4.631 7.548 1.00 96.75 103 ALA A CA 1
ATOM 839 C C . ALA A 1 103 ? 6.426 3.408 6.912 1.00 96.75 103 ALA A C 1
ATOM 841 O O . ALA A 1 103 ? 5.372 2.994 7.391 1.00 96.75 103 ALA A O 1
ATOM 842 N N . TRP A 1 104 ? 7.040 2.787 5.900 1.00 97.25 104 TRP A N 1
ATOM 843 C CA . TRP A 1 104 ? 6.538 1.544 5.301 1.00 97.25 104 TRP A CA 1
ATOM 844 C C . TRP A 1 104 ? 6.523 0.386 6.298 1.00 97.25 104 TRP A C 1
ATOM 846 O O . TRP A 1 104 ? 5.514 -0.302 6.415 1.00 97.25 104 TRP A O 1
ATOM 856 N N . ASN A 1 105 ? 7.592 0.217 7.080 1.00 97.50 105 ASN A N 1
ATOM 857 C CA . ASN A 1 105 ? 7.635 -0.808 8.126 1.00 97.50 105 ASN A CA 1
ATOM 858 C C . ASN A 1 105 ? 6.570 -0.574 9.206 1.00 97.50 105 ASN A C 1
ATOM 860 O O . ASN A 1 105 ? 5.844 -1.495 9.558 1.00 97.50 105 ASN A O 1
ATOM 864 N N . LYS A 1 106 ? 6.407 0.668 9.677 1.00 96.88 106 LYS A N 1
ATOM 865 C CA . LYS A 1 106 ? 5.346 1.016 10.638 1.00 96.88 106 LYS A CA 1
ATOM 866 C C . LYS A 1 106 ? 3.947 0.767 10.088 1.00 96.88 106 LYS A C 1
ATOM 868 O O . LYS A 1 106 ? 3.057 0.400 10.844 1.00 96.88 106 LYS A O 1
ATOM 873 N N . LEU A 1 107 ? 3.739 1.004 8.792 1.00 96.38 107 LEU A N 1
ATOM 874 C CA . LEU A 1 107 ? 2.474 0.692 8.141 1.00 96.38 107 LEU A CA 1
ATOM 875 C C . LEU A 1 107 ? 2.226 -0.818 8.151 1.00 96.38 107 LEU A C 1
ATOM 877 O O . LEU A 1 107 ? 1.137 -1.225 8.538 1.00 96.38 107 LEU A O 1
ATOM 881 N N . PHE A 1 108 ? 3.225 -1.632 7.807 1.00 97.38 108 PHE A N 1
ATOM 882 C CA . PHE A 1 108 ? 3.120 -3.089 7.894 1.00 97.38 108 PHE A CA 1
ATOM 883 C C . PHE A 1 108 ? 2.779 -3.548 9.320 1.00 97.38 108 PHE A C 1
ATOM 885 O O . PHE A 1 108 ? 1.787 -4.233 9.528 1.00 97.38 108 PHE A O 1
ATOM 892 N N . GLU A 1 109 ? 3.529 -3.081 10.320 1.00 97.00 109 GLU A N 1
ATOM 893 C CA . GLU A 1 109 ? 3.291 -3.394 11.740 1.00 97.00 109 GLU A CA 1
ATOM 894 C C . GLU A 1 109 ? 1.914 -2.942 12.246 1.00 97.00 109 GLU A C 1
ATOM 896 O O . GLU A 1 109 ? 1.431 -3.447 13.253 1.00 97.00 109 GLU A O 1
ATOM 901 N N . SER A 1 110 ? 1.296 -1.954 11.592 1.00 95.25 110 SER A N 1
ATOM 902 C CA . SER A 1 110 ? -0.056 -1.495 11.930 1.00 95.25 110 SER A CA 1
ATOM 903 C C . SER A 1 110 ? -1.172 -2.336 11.310 1.00 95.25 110 SER A C 1
ATOM 905 O O . SER A 1 110 ? -2.331 -2.128 11.660 1.00 95.25 110 SER A O 1
ATOM 907 N N . LEU A 1 111 ? -0.829 -3.202 10.356 1.00 95.75 111 LEU A N 1
ATOM 908 C CA . LEU A 1 111 ? -1.746 -4.096 9.650 1.00 95.75 111 LEU A CA 1
ATOM 909 C C . LEU A 1 111 ? -1.643 -5.541 10.140 1.00 95.75 111 LEU A C 1
ATOM 911 O O . LEU A 1 111 ? -2.634 -6.253 10.077 1.00 95.75 111 LEU A O 1
ATOM 915 N N . ASP A 1 112 ? -0.458 -5.937 10.593 1.00 97.56 112 ASP A N 1
ATOM 916 C CA . ASP A 1 112 ? -0.151 -7.224 11.217 1.00 97.56 112 ASP A CA 1
ATOM 917 C C . ASP A 1 112 ? -0.663 -7.222 12.675 1.00 97.56 112 ASP A C 1
ATOM 919 O O . ASP A 1 112 ? 0.032 -6.805 13.613 1.00 97.56 112 ASP A O 1
ATOM 923 N N . ASP A 1 113 ? -1.938 -7.584 12.849 1.00 96.62 113 ASP A N 1
ATOM 924 C CA . ASP A 1 113 ? -2.654 -7.488 14.125 1.00 96.62 113 ASP A CA 1
ATOM 925 C C . ASP A 1 113 ? -2.202 -8.592 15.095 1.00 96.62 113 ASP A C 1
ATOM 927 O O . ASP A 1 113 ? -2.146 -8.370 16.316 1.00 96.62 113 ASP A O 1
ATOM 931 N N . ASP A 1 114 ? -1.875 -9.779 14.573 1.00 97.50 114 ASP A N 1
ATOM 932 C CA . ASP A 1 114 ? -1.454 -10.935 15.368 1.00 97.50 114 ASP A CA 1
ATOM 933 C C . ASP A 1 114 ? 0.073 -11.075 15.539 1.00 97.50 114 ASP A C 1
ATOM 935 O O . ASP A 1 114 ? 0.518 -11.786 16.452 1.00 97.50 114 ASP A O 1
ATOM 939 N N . LYS A 1 115 ? 0.856 -10.271 14.807 1.00 97.38 115 LYS A N 1
ATOM 940 C CA . LYS A 1 115 ? 2.324 -10.173 14.857 1.00 97.38 115 LYS A CA 1
ATOM 941 C C . LYS A 1 115 ? 3.022 -11.434 14.368 1.00 97.38 115 LYS A C 1
ATOM 943 O O . LYS A 1 115 ? 4.057 -11.812 14.935 1.00 97.38 115 LYS A O 1
ATOM 948 N N . ASP A 1 116 ? 2.462 -12.090 13.360 1.00 97.88 116 ASP A N 1
ATOM 949 C CA . ASP A 1 116 ? 3.044 -13.273 12.728 1.00 97.88 116 ASP A CA 1
ATOM 950 C C . ASP A 1 116 ? 4.007 -12.946 11.566 1.00 97.88 116 ASP A C 1
ATOM 952 O O . ASP A 1 116 ? 4.591 -13.859 10.979 1.00 97.88 116 ASP A O 1
ATOM 956 N N . GLU A 1 117 ? 4.248 -11.654 11.301 1.00 97.81 117 GLU A N 1
ATOM 957 C CA . GLU A 1 117 ? 5.053 -11.128 10.187 1.00 97.81 117 GLU A CA 1
ATOM 958 C C . GLU A 1 117 ? 4.459 -11.388 8.791 1.00 97.81 117 GLU A C 1
ATOM 960 O O . GLU A 1 117 ? 5.130 -11.183 7.766 1.00 97.81 117 GLU A O 1
ATOM 965 N N . LEU A 1 118 ? 3.190 -11.777 8.736 1.00 98.06 118 LEU A N 1
ATOM 966 C CA . LEU A 1 118 ? 2.373 -11.892 7.543 1.00 98.06 118 LEU A CA 1
ATOM 967 C C . LEU A 1 118 ? 1.184 -10.932 7.670 1.00 98.06 118 LEU A C 1
ATOM 969 O O . LEU A 1 118 ? 0.780 -10.526 8.748 1.00 98.06 118 LEU A O 1
ATOM 973 N N . ILE A 1 119 ? 0.635 -10.514 6.534 1.00 98.19 119 ILE A N 1
ATOM 974 C CA . ILE A 1 119 ? -0.649 -9.812 6.510 1.00 98.19 119 ILE A CA 1
ATOM 975 C C . ILE A 1 119 ? -1.617 -10.681 5.739 1.00 98.19 119 ILE A C 1
ATOM 977 O O . ILE A 1 119 ? -1.492 -10.858 4.522 1.00 98.19 119 ILE A O 1
ATOM 981 N N . SER A 1 120 ? -2.586 -11.236 6.452 1.00 97.81 120 SER A N 1
ATOM 982 C CA . SER A 1 120 ? -3.681 -12.007 5.883 1.00 97.81 120 SER A CA 1
ATOM 983 C C . SER A 1 120 ? -4.711 -11.119 5.181 1.00 97.81 120 SER A C 1
ATOM 985 O O . SER A 1 120 ? -4.869 -9.928 5.468 1.00 97.81 120 SER A O 1
ATOM 987 N N . GLN A 1 121 ? -5.474 -11.713 4.258 1.00 96.12 121 GLN A N 1
ATOM 988 C CA . GLN A 1 121 ? -6.624 -11.037 3.644 1.00 96.12 121 GLN A CA 1
ATOM 989 C C . GLN A 1 121 ? -7.602 -10.497 4.694 1.00 96.12 121 GLN A C 1
ATOM 991 O O . GLN A 1 121 ? -8.159 -9.413 4.517 1.00 96.12 121 GLN A O 1
ATOM 996 N N . ASP A 1 122 ? -7.821 -11.246 5.776 1.00 95.81 122 ASP A N 1
ATOM 997 C CA . ASP A 1 122 ? -8.760 -10.854 6.818 1.00 95.81 122 ASP A CA 1
ATOM 998 C C . ASP A 1 122 ? -8.243 -9.653 7.613 1.00 95.81 122 ASP A C 1
ATOM 1000 O O . ASP A 1 122 ? -9.004 -8.710 7.814 1.00 95.81 122 ASP A O 1
ATOM 1004 N N . GLU A 1 123 ? -6.968 -9.603 7.992 1.00 96.12 123 GLU A N 1
ATOM 1005 C CA . GLU A 1 123 ? -6.372 -8.415 8.629 1.00 96.12 123 GLU A CA 1
ATOM 1006 C C . GLU A 1 123 ? -6.459 -7.182 7.730 1.00 96.12 123 GLU A C 1
ATOM 1008 O O . GLU A 1 123 ? -6.903 -6.110 8.152 1.00 96.12 123 GLU A O 1
ATOM 1013 N N . LEU A 1 124 ? -6.156 -7.344 6.441 1.00 94.12 124 LEU A N 1
ATOM 1014 C CA . LEU A 1 124 ? -6.259 -6.254 5.479 1.00 94.12 124 LEU A CA 1
ATOM 1015 C C . LEU A 1 124 ? -7.706 -5.755 5.328 1.00 94.12 124 LEU A C 1
ATOM 1017 O O . LEU A 1 124 ? -7.935 -4.549 5.232 1.00 94.12 124 LEU A O 1
ATOM 1021 N N . ARG A 1 125 ? -8.705 -6.645 5.363 1.00 92.81 125 ARG A N 1
ATOM 1022 C CA . ARG A 1 125 ? -10.131 -6.267 5.373 1.00 92.81 125 ARG A CA 1
ATOM 1023 C C . ARG A 1 125 ? -10.519 -5.550 6.667 1.00 92.81 125 ARG A C 1
ATOM 1025 O O . ARG A 1 125 ? -11.228 -4.544 6.610 1.00 92.81 125 ARG A O 1
ATOM 1032 N N . HIS A 1 126 ? -10.037 -6.017 7.819 1.00 90.88 126 HIS A N 1
ATOM 1033 C CA . HIS A 1 126 ? -10.294 -5.382 9.115 1.00 90.88 126 HIS A CA 1
ATOM 1034 C C . HIS A 1 126 ? -9.623 -4.008 9.248 1.00 90.88 126 HIS A C 1
ATOM 1036 O O . HIS A 1 126 ? -10.163 -3.135 9.932 1.00 90.88 126 HIS A O 1
ATOM 1042 N N . SER A 1 127 ? -8.518 -3.769 8.532 1.00 90.81 127 SER A N 1
ATOM 1043 C CA . SER A 1 127 ? -7.839 -2.468 8.503 1.00 90.81 127 SER A CA 1
ATOM 1044 C C . SER A 1 127 ? -8.730 -1.333 7.978 1.00 90.81 127 SER A C 1
ATOM 1046 O O . SER A 1 127 ? -8.551 -0.167 8.340 1.00 90.81 127 SER A O 1
ATOM 1048 N N . GLY A 1 128 ? -9.697 -1.659 7.111 1.00 88.25 128 GLY A N 1
ATOM 1049 C CA . GLY A 1 128 ? -10.573 -0.682 6.474 1.00 88.25 128 GLY A CA 1
ATOM 1050 C C . GLY A 1 128 ? -9.875 0.233 5.457 1.00 88.25 128 GLY A C 1
ATOM 1051 O 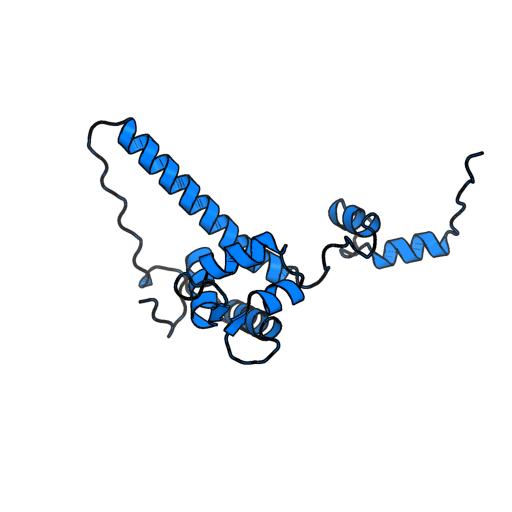O . GLY A 1 128 ? -10.443 1.250 5.047 1.00 88.25 128 GLY A O 1
ATOM 1052 N N . LEU A 1 129 ? -8.644 -0.087 5.045 1.00 88.62 129 LEU A N 1
ATOM 1053 C CA . LEU A 1 129 ? -7.903 0.726 4.078 1.00 88.62 129 LEU A CA 1
ATOM 1054 C C . LEU A 1 129 ? -8.441 0.596 2.654 1.00 88.62 129 LEU A C 1
ATOM 1056 O O . LEU A 1 129 ? -8.428 1.578 1.909 1.00 88.62 129 LEU A O 1
ATOM 1060 N N . LEU A 1 130 ? -8.908 -0.600 2.295 1.00 89.25 130 LEU A N 1
ATOM 1061 C CA . LEU A 1 130 ? -9.303 -0.991 0.944 1.00 89.25 130 LEU A CA 1
ATOM 1062 C C . LEU A 1 130 ? -10.672 -1.687 0.962 1.00 89.25 130 LEU A C 1
ATOM 1064 O O . LEU A 1 130 ? -11.148 -2.118 2.013 1.00 89.25 130 LEU A O 1
ATOM 1068 N N . SER A 1 131 ? -11.318 -1.783 -0.204 1.00 89.31 131 SER A N 1
ATOM 1069 C CA . SER A 1 131 ? -12.533 -2.595 -0.344 1.00 89.31 131 SER A CA 1
ATOM 1070 C C . SER A 1 131 ? -12.195 -4.086 -0.307 1.00 89.31 131 SER A C 1
ATOM 1072 O O . SER A 1 131 ? -11.069 -4.475 -0.614 1.00 89.31 131 SER A O 1
ATOM 1074 N N . PHE A 1 132 ? -13.180 -4.926 0.016 1.00 88.88 132 PHE A N 1
ATOM 1075 C CA . PHE A 1 132 ? -13.006 -6.381 0.093 1.00 88.88 132 PHE A CA 1
ATOM 1076 C C . PHE A 1 132 ? -12.423 -6.974 -1.195 1.00 88.88 132 PHE A C 1
ATOM 1078 O O . PHE A 1 132 ? -11.511 -7.791 -1.142 1.00 88.88 132 PHE A O 1
ATOM 1085 N N . GLU A 1 133 ? -12.902 -6.516 -2.349 1.00 89.88 133 GLU A N 1
ATOM 1086 C CA . GLU A 1 133 ? -12.450 -6.980 -3.663 1.00 89.88 133 GLU A CA 1
ATOM 1087 C C . GLU A 1 133 ? -11.003 -6.568 -3.950 1.00 89.88 133 GLU A C 1
ATOM 1089 O O . GLU A 1 133 ? -10.251 -7.310 -4.583 1.00 89.88 133 GLU A O 1
ATOM 1094 N N . LEU A 1 134 ? -10.604 -5.380 -3.484 1.00 91.12 134 LEU A N 1
ATOM 1095 C CA . LEU A 1 134 ? -9.238 -4.896 -3.636 1.00 91.12 134 LEU A CA 1
ATOM 1096 C C . LEU A 1 134 ? -8.274 -5.617 -2.701 1.00 91.12 134 LEU A C 1
ATOM 1098 O O . LEU A 1 134 ? -7.139 -5.832 -3.108 1.00 91.12 134 LEU A O 1
ATOM 1102 N N . CYS A 1 135 ? -8.703 -6.015 -1.500 1.00 94.31 135 CYS A N 1
ATOM 1103 C CA . CYS A 1 135 ? -7.866 -6.799 -0.593 1.00 94.31 135 CYS A CA 1
ATOM 1104 C C . CYS A 1 135 ? -7.405 -8.100 -1.259 1.00 94.31 135 CYS A C 1
ATOM 1106 O O . CYS A 1 135 ? -6.210 -8.378 -1.301 1.00 94.31 135 CYS A O 1
ATOM 1108 N N . ASP A 1 136 ? -8.334 -8.850 -1.849 1.00 93.44 136 ASP A N 1
ATOM 1109 C CA . ASP A 1 136 ? -8.037 -10.143 -2.474 1.00 93.44 136 ASP A CA 1
ATOM 1110 C C . ASP A 1 136 ? -7.076 -9.981 -3.655 1.00 93.44 136 ASP A C 1
ATOM 1112 O O . ASP A 1 136 ? -6.093 -10.714 -3.785 1.00 93.44 136 ASP A O 1
ATOM 1116 N N . HIS A 1 137 ? -7.332 -8.978 -4.502 1.00 94.12 137 HIS A N 1
ATOM 1117 C CA . HIS A 1 137 ? -6.461 -8.687 -5.632 1.00 94.12 137 HIS A CA 1
ATOM 1118 C C . HIS A 1 137 ? -5.072 -8.231 -5.177 1.00 94.12 137 HIS A C 1
ATOM 1120 O O . HIS A 1 137 ? -4.069 -8.682 -5.726 1.00 94.12 137 HIS A O 1
ATOM 1126 N N . LEU A 1 138 ? -5.004 -7.367 -4.165 1.00 95.50 138 LEU A N 1
ATOM 1127 C CA . LEU A 1 138 ? -3.750 -6.820 -3.674 1.00 95.50 138 LEU A CA 1
ATOM 1128 C C . LEU A 1 138 ? -2.852 -7.905 -3.071 1.00 95.50 138 LEU A C 1
ATOM 1130 O O . LEU A 1 138 ? -1.661 -7.909 -3.362 1.00 95.50 138 LEU A O 1
ATOM 1134 N N . VAL A 1 139 ? -3.399 -8.840 -2.288 1.00 96.75 139 VAL A N 1
ATOM 1135 C CA . VAL A 1 139 ? -2.601 -9.950 -1.739 1.00 96.75 139 VAL A CA 1
ATOM 1136 C C . VAL A 1 139 ? -1.960 -10.751 -2.873 1.00 96.75 139 VAL A C 1
ATOM 1138 O O . VAL A 1 139 ? -0.746 -10.913 -2.889 1.00 96.75 139 VAL A O 1
ATOM 1141 N N . SER A 1 140 ? -2.747 -11.133 -3.886 1.00 95.19 140 SER A N 1
ATOM 1142 C CA . SER A 1 140 ? -2.227 -11.859 -5.058 1.00 95.19 140 SER A CA 1
ATOM 1143 C C . SER A 1 140 ? -1.226 -11.061 -5.900 1.00 95.19 140 SER A C 1
ATOM 1145 O O . SER A 1 140 ? -0.451 -11.638 -6.660 1.00 95.19 140 SER A O 1
ATOM 1147 N N . LEU A 1 141 ? -1.276 -9.732 -5.802 1.00 95.00 141 LEU A N 1
ATOM 1148 C CA . LEU A 1 141 ? -0.391 -8.829 -6.520 1.00 95.00 141 LEU A CA 1
ATOM 1149 C C . LEU A 1 141 ? 0.960 -8.677 -5.813 1.00 95.00 141 LEU A C 1
ATOM 1151 O O . LEU A 1 141 ? 1.983 -8.592 -6.489 1.00 95.00 141 LEU A O 1
ATOM 1155 N N . ILE A 1 142 ? 0.948 -8.593 -4.481 1.00 96.62 142 ILE A N 1
ATOM 1156 C CA . ILE A 1 142 ? 2.148 -8.413 -3.657 1.00 96.62 142 ILE A CA 1
ATOM 1157 C C . ILE A 1 142 ? 2.908 -9.731 -3.526 1.00 96.62 142 ILE A C 1
ATOM 1159 O O . ILE A 1 142 ? 4.120 -9.747 -3.712 1.00 96.62 142 ILE A O 1
ATOM 1163 N N . ASP A 1 143 ? 2.202 -10.822 -3.229 1.00 97.00 143 ASP A N 1
ATOM 1164 C CA . ASP A 1 143 ? 2.791 -12.144 -3.021 1.00 97.00 143 ASP A CA 1
ATOM 1165 C C . ASP A 1 143 ? 2.033 -13.188 -3.862 1.00 97.00 143 ASP A C 1
ATOM 1167 O O . ASP A 1 143 ? 1.059 -13.796 -3.410 1.00 97.00 143 ASP A O 1
ATOM 1171 N N . PRO A 1 144 ? 2.430 -13.382 -5.133 1.00 95.44 144 PRO A N 1
ATOM 1172 C CA . PRO A 1 144 ? 1.769 -14.333 -6.024 1.00 95.44 144 PRO A CA 1
ATOM 1173 C C . PRO A 1 144 ? 1.885 -15.791 -5.562 1.00 95.44 144 PRO A C 1
ATOM 1175 O O . PRO A 1 144 ? 1.047 -16.618 -5.936 1.00 95.44 144 PRO A O 1
ATOM 1178 N N . ASP A 1 145 ? 2.912 -16.111 -4.770 1.00 96.44 145 ASP A N 1
ATOM 1179 C CA . ASP A 1 145 ? 3.156 -17.458 -4.251 1.00 96.44 145 ASP A CA 1
ATOM 1180 C C . ASP A 1 145 ? 2.247 -17.777 -3.056 1.00 96.44 145 ASP A C 1
ATOM 1182 O O . ASP A 1 145 ? 1.932 -18.947 -2.804 1.00 96.44 145 ASP A O 1
ATOM 1186 N N . ASN A 1 146 ? 1.762 -16.746 -2.360 1.00 96.06 146 ASN A N 1
ATOM 1187 C CA . ASN A 1 146 ? 0.835 -16.872 -1.249 1.00 96.06 146 ASN A CA 1
ATOM 1188 C C . ASN A 1 146 ? -0.447 -16.038 -1.466 1.00 96.06 146 ASN A C 1
ATOM 1190 O O . ASN A 1 146 ? -0.555 -14.887 -1.059 1.00 96.06 146 ASN A O 1
ATOM 1194 N N . PRO A 1 147 ? -1.511 -16.624 -2.042 1.00 94.81 147 PRO A N 1
ATOM 1195 C CA . PRO A 1 147 ? -2.709 -15.866 -2.400 1.00 94.81 147 PRO A CA 1
ATOM 1196 C C . PRO A 1 147 ? -3.561 -15.426 -1.200 1.00 94.81 147 PRO A C 1
ATOM 1198 O O . PRO A 1 147 ? -4.548 -14.721 -1.402 1.00 94.81 147 PRO A O 1
ATOM 1201 N N . GLN A 1 148 ? -3.262 -15.878 0.022 1.00 97.06 148 GLN A N 1
ATOM 1202 C CA . GLN A 1 148 ? -4.071 -15.614 1.222 1.00 97.06 148 GLN A CA 1
ATOM 1203 C C . GLN A 1 148 ? -3.397 -14.663 2.215 1.00 97.06 148 GLN A C 1
ATOM 1205 O O . GLN A 1 148 ? -4.084 -14.084 3.059 1.00 97.06 148 GLN A O 1
ATOM 1210 N N . SER A 1 149 ? -2.086 -14.472 2.107 1.00 97.88 149 SER A N 1
ATOM 1211 C CA . SER A 1 149 ? -1.339 -13.500 2.894 1.00 97.88 149 SER A CA 1
ATOM 1212 C C . SER A 1 149 ? -0.065 -13.087 2.172 1.00 97.88 149 SER A C 1
ATOM 1214 O O . SER A 1 149 ? 0.405 -13.806 1.303 1.00 97.88 149 SER A O 1
ATOM 1216 N N . PHE A 1 150 ? 0.518 -11.952 2.537 1.00 98.12 150 PHE A N 1
ATOM 1217 C CA . PHE A 1 150 ? 1.840 -11.569 2.043 1.00 98.12 150 PHE A CA 1
ATOM 1218 C C . PHE A 1 150 ? 2.796 -11.308 3.198 1.00 98.12 150 PHE A C 1
ATOM 1220 O O . PHE A 1 150 ? 2.399 -10.824 4.258 1.00 98.12 150 PHE A O 1
ATOM 1227 N N . SER A 1 151 ? 4.068 -11.629 2.981 1.00 98.06 151 SER A N 1
ATOM 1228 C CA . SER A 1 151 ? 5.126 -11.355 3.954 1.00 98.06 151 SER A CA 1
ATOM 1229 C C . SER A 1 151 ? 5.549 -9.887 3.964 1.00 98.06 151 SER A C 1
ATOM 1231 O O . SER A 1 151 ? 5.337 -9.139 3.002 1.00 98.06 151 SER A O 1
ATOM 1233 N N . ARG A 1 152 ? 6.217 -9.476 5.047 1.00 97.38 152 ARG A N 1
ATOM 1234 C CA . ARG A 1 152 ? 6.866 -8.158 5.130 1.00 97.38 152 ARG A CA 1
ATOM 1235 C C . ARG A 1 152 ? 7.836 -7.907 3.983 1.00 97.38 152 ARG A C 1
ATOM 1237 O O . ARG A 1 152 ? 7.848 -6.809 3.430 1.00 97.38 152 ARG A O 1
ATOM 1244 N N . ASP A 1 153 ? 8.621 -8.913 3.623 1.00 96.88 153 ASP A N 1
ATOM 1245 C CA . ASP A 1 153 ? 9.608 -8.793 2.554 1.00 96.88 153 ASP A CA 1
ATOM 1246 C C . ASP A 1 153 ? 8.921 -8.576 1.201 1.00 96.88 153 ASP A C 1
ATOM 1248 O O . ASP A 1 153 ? 9.251 -7.610 0.514 1.00 96.88 153 ASP A O 1
ATOM 1252 N N . ALA A 1 154 ? 7.893 -9.370 0.877 1.00 97.00 154 ALA A N 1
ATOM 1253 C CA . ALA A 1 154 ? 7.110 -9.201 -0.350 1.00 97.00 154 ALA A CA 1
ATOM 1254 C C . ALA A 1 154 ? 6.445 -7.813 -0.427 1.00 97.00 154 ALA A C 1
ATOM 1256 O O . ALA A 1 154 ? 6.452 -7.159 -1.470 1.00 97.00 154 ALA A O 1
ATOM 1257 N N . PHE A 1 155 ? 5.921 -7.312 0.697 1.00 97.50 155 PHE A N 1
ATOM 1258 C CA . PHE A 1 155 ? 5.345 -5.969 0.778 1.00 97.50 155 PHE A CA 1
ATOM 1259 C C . PHE A 1 155 ? 6.363 -4.864 0.480 1.00 97.50 155 PHE A C 1
ATOM 1261 O O . PHE A 1 155 ? 6.098 -3.962 -0.321 1.00 97.50 155 PHE A O 1
ATOM 1268 N N . LEU A 1 156 ? 7.530 -4.916 1.125 1.00 96.81 156 LEU A N 1
ATOM 1269 C CA . LEU A 1 156 ? 8.581 -3.917 0.942 1.00 96.81 156 LEU A CA 1
ATOM 1270 C C . LEU A 1 156 ? 9.177 -3.989 -0.466 1.00 96.81 156 LEU A C 1
ATOM 1272 O O . LEU A 1 156 ? 9.428 -2.951 -1.077 1.00 96.81 156 LEU A O 1
ATOM 1276 N N . GLU A 1 157 ? 9.339 -5.191 -1.010 1.00 95.81 157 GLU A N 1
ATOM 1277 C CA . GLU A 1 157 ? 9.760 -5.421 -2.389 1.00 95.81 157 GLU A CA 1
ATOM 1278 C C . GLU A 1 157 ? 8.777 -4.799 -3.387 1.00 95.81 157 GLU A C 1
ATOM 1280 O O . GLU A 1 157 ? 9.179 -4.008 -4.247 1.00 95.81 157 GLU A O 1
ATOM 1285 N N . ALA A 1 158 ? 7.476 -5.058 -3.225 1.00 96.06 158 ALA A N 1
ATOM 1286 C CA . ALA A 1 158 ? 6.437 -4.459 -4.057 1.00 96.06 158 ALA A CA 1
ATOM 1287 C C . ALA A 1 158 ? 6.489 -2.922 -4.020 1.00 96.06 158 ALA A C 1
ATOM 1289 O O . ALA A 1 158 ? 6.297 -2.272 -5.051 1.00 96.06 158 ALA A O 1
ATOM 1290 N N . LEU A 1 159 ? 6.807 -2.322 -2.867 1.00 96.31 159 LEU A N 1
ATOM 1291 C CA . LEU A 1 159 ? 6.957 -0.871 -2.739 1.00 96.31 159 LEU A CA 1
ATOM 1292 C C . LEU A 1 159 ? 8.215 -0.317 -3.396 1.00 96.31 159 LEU A C 1
ATOM 1294 O O . LEU A 1 159 ? 8.141 0.744 -4.023 1.00 96.31 159 LEU A O 1
ATOM 1298 N N . LEU A 1 160 ? 9.339 -1.024 -3.298 1.00 95.44 160 LEU A N 1
ATOM 1299 C CA . LEU A 1 160 ? 10.566 -0.667 -4.009 1.00 95.44 160 LEU A CA 1
ATOM 1300 C C . LEU A 1 160 ? 10.333 -0.670 -5.524 1.00 95.44 160 LEU A C 1
ATOM 1302 O O . LEU A 1 160 ? 10.681 0.294 -6.213 1.00 95.44 160 LEU A O 1
ATOM 1306 N N . HIS A 1 161 ? 9.654 -1.702 -6.032 1.00 93.12 161 HIS A N 1
ATOM 1307 C CA . HIS A 1 161 ? 9.259 -1.778 -7.435 1.00 93.12 161 HIS A CA 1
ATOM 1308 C C . HIS A 1 161 ? 8.287 -0.667 -7.828 1.00 93.12 161 HIS A C 1
ATOM 1310 O O . HIS A 1 161 ? 8.495 -0.007 -8.847 1.00 93.12 161 HIS A O 1
ATOM 1316 N N . ALA A 1 162 ? 7.256 -0.416 -7.019 1.00 95.00 162 ALA A N 1
ATOM 1317 C CA . ALA A 1 162 ? 6.251 0.595 -7.322 1.00 95.00 162 ALA A CA 1
ATOM 1318 C C . ALA A 1 162 ? 6.834 2.018 -7.381 1.00 95.00 162 ALA A C 1
ATOM 1320 O O . ALA A 1 162 ? 6.363 2.833 -8.174 1.00 95.00 162 ALA A O 1
ATOM 1321 N N . ASN A 1 163 ? 7.872 2.300 -6.585 1.00 94.50 163 ASN A N 1
ATOM 1322 C CA . ASN A 1 163 ? 8.519 3.612 -6.483 1.00 94.50 163 ASN A CA 1
ATOM 1323 C C . ASN A 1 163 ? 9.826 3.732 -7.290 1.00 94.50 163 ASN A C 1
ATOM 1325 O O . ASN A 1 163 ? 10.454 4.790 -7.267 1.00 94.50 163 ASN A O 1
ATOM 1329 N N . ASN A 1 164 ? 10.231 2.689 -8.026 1.00 93.62 164 ASN A N 1
ATOM 1330 C CA . ASN A 1 164 ? 11.495 2.634 -8.773 1.00 93.62 164 ASN A CA 1
ATOM 1331 C C . ASN A 1 164 ? 12.720 2.993 -7.912 1.00 93.62 164 ASN A C 1
ATOM 1333 O O . ASN A 1 164 ? 13.536 3.833 -8.293 1.00 93.62 164 ASN A O 1
ATOM 1337 N N . CYS A 1 165 ? 12.848 2.375 -6.742 1.00 94.94 165 CYS A N 1
ATOM 1338 C CA . CYS A 1 165 ? 13.910 2.657 -5.777 1.00 94.94 165 CYS A CA 1
ATOM 1339 C C . CYS A 1 165 ? 14.536 1.368 -5.220 1.00 94.94 165 CYS A C 1
ATOM 1341 O O . CYS A 1 165 ? 14.059 0.265 -5.478 1.00 94.94 165 CYS A O 1
ATOM 1343 N N . GLN A 1 166 ? 15.644 1.502 -4.487 1.00 94.75 166 GLN A N 1
ATOM 1344 C CA . GLN A 1 166 ? 16.355 0.395 -3.836 1.00 94.75 166 GLN A CA 1
ATOM 1345 C C . GLN A 1 166 ? 16.617 0.679 -2.349 1.00 94.75 166 GLN A C 1
ATOM 1347 O O . GLN A 1 166 ? 16.649 1.835 -1.922 1.00 94.75 166 GLN A O 1
ATOM 1352 N N . TRP A 1 167 ? 16.863 -0.374 -1.564 1.00 93.75 167 TRP A N 1
ATOM 1353 C CA . TRP A 1 167 ? 17.264 -0.272 -0.159 1.00 93.75 167 TRP A CA 1
ATOM 1354 C C . TRP A 1 167 ? 18.546 -1.064 0.114 1.00 93.75 167 TRP A C 1
ATOM 1356 O O . TRP A 1 167 ? 18.691 -2.214 -0.305 1.00 93.75 167 TRP A O 1
ATOM 1366 N N . LYS A 1 168 ? 19.502 -0.461 0.833 1.00 89.81 168 LYS A N 1
ATOM 1367 C CA . LYS A 1 168 ? 20.767 -1.130 1.167 1.00 89.81 168 LYS A CA 1
ATOM 1368 C C . LYS A 1 168 ? 20.525 -2.309 2.107 1.00 89.81 168 LYS A C 1
ATOM 1370 O O . LYS A 1 168 ? 20.049 -2.139 3.223 1.00 89.81 168 LYS A O 1
ATOM 1375 N N . GLY A 1 169 ? 20.947 -3.495 1.676 1.00 82.62 169 GLY A N 1
ATOM 1376 C CA . GLY A 1 169 ? 20.820 -4.729 2.456 1.00 82.62 169 GLY A CA 1
ATOM 1377 C C . GLY A 1 169 ? 19.572 -5.547 2.133 1.00 82.62 169 GLY A C 1
ATOM 1378 O O . GLY A 1 169 ? 19.449 -6.650 2.652 1.00 82.62 169 GLY A O 1
ATOM 1379 N N . PHE A 1 170 ? 18.704 -5.054 1.247 1.00 80.62 170 PHE A N 1
ATOM 1380 C CA . PHE A 1 170 ? 17.611 -5.831 0.674 1.00 80.62 170 PHE A CA 1
ATOM 1381 C C . PHE A 1 170 ? 18.037 -6.316 -0.716 1.00 80.62 170 PHE A C 1
ATOM 1383 O O . PHE A 1 170 ? 18.300 -5.506 -1.607 1.00 80.62 170 PHE A O 1
ATOM 1390 N N . VAL A 1 171 ? 18.200 -7.629 -0.886 1.00 73.75 171 VAL A N 1
ATOM 1391 C CA . VAL A 1 171 ? 18.550 -8.226 -2.182 1.00 73.75 171 VAL A CA 1
ATOM 1392 C C . VAL A 1 171 ? 17.270 -8.782 -2.787 1.00 73.75 171 VAL A C 1
ATOM 1394 O O . VAL A 1 171 ? 16.780 -9.808 -2.332 1.00 73.75 171 VAL A O 1
ATOM 1397 N N . ILE A 1 172 ? 16.752 -8.073 -3.789 1.00 68.62 172 ILE A N 1
ATOM 1398 C CA . ILE A 1 172 ? 15.665 -8.535 -4.659 1.00 68.62 172 ILE A CA 1
ATOM 1399 C C . ILE A 1 172 ? 16.270 -9.621 -5.562 1.00 68.62 172 ILE A C 1
ATOM 1401 O O . ILE A 1 172 ? 17.254 -9.337 -6.260 1.00 68.62 172 ILE A O 1
ATOM 1405 N N . TRP A 1 173 ? 15.762 -10.852 -5.481 1.00 54.41 173 TRP A N 1
ATOM 1406 C CA . TRP A 1 173 ? 16.272 -12.010 -6.231 1.00 54.41 173 TRP A CA 1
ATOM 1407 C C . TRP A 1 173 ? 15.492 -12.260 -7.517 1.00 54.41 173 TRP A C 1
ATOM 1409 O O . TRP A 1 173 ? 14.255 -12.115 -7.500 1.00 54.41 173 TRP A O 1
#

Organism: Polarella glacialis (NCBI:txid89957)

Radius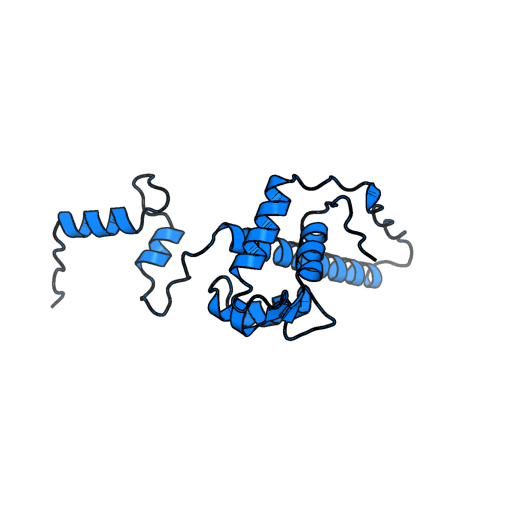 of gyration: 21.89 Å; chains: 1; bounding box: 68×45×57 Å

Foldseek 3Di:
DDDPPDDDPVVVVVLQVVQPPVPPSDQDPLSVCQSPAPPVGRQPPPDPPLLVLLVLLVVLVVVVVVVVVVVVVCVVVDDDDDDDPDDDDLVPFAADDPVVVVVLVVSQVVQCPVPPQKHFLVSVVVSSSDDSVVSQVSQCSQCVPDSGIGGSLSSVVSSCVSVRHDYPPNDDD

Secondary structure (DSSP, 8-state):
--------HHHHHHHHHHH-SS-SSS--HHHHHHHHS-TTTPPP---HHHHHHHHHHHHHHHHHHHHHHHHHHHHHHS-S--PPPPPPPGGGSPBPPHHHHHHHHHHHHTT-SS-SSEEEHHHHHHHTSS-HHHHHHHHHHH-TT-TTEEEHHHHHHHHHHHHT-B-TT----

pLDDT: mean 87.58, std 10.85, range [54.0, 98.19]

InterPro domains:
  IPR002048 EF-hand domain [PF13202] (15-36)
  IPR002048 EF-hand domain [PS50222] (7-42)
  IPR011992 EF-hand domain pair [SSF47473] (6-161)
  IPR018247 EF-Hand 1, calcium-binding site [PS00018] (20-32)